Protein AF-A0A8M1M6X5-F1 (afdb_monomer_lite)

Radius of gyration: 28.06 Å; chains: 1; bounding box: 68×25×60 Å

InterPro domains:
  IPR026170 N-lysine methyltransferase FAM173A/B [PTHR13610] (12-86)
  IPR060324 ANTKMT, N-terminal [PF28400] (23-50)

Organism: Neomonachus schauinslandi (NCBI:txid29088)

Foldseek 3Di:
DDDPDVVVVVVVVVVPPQDPVNVVV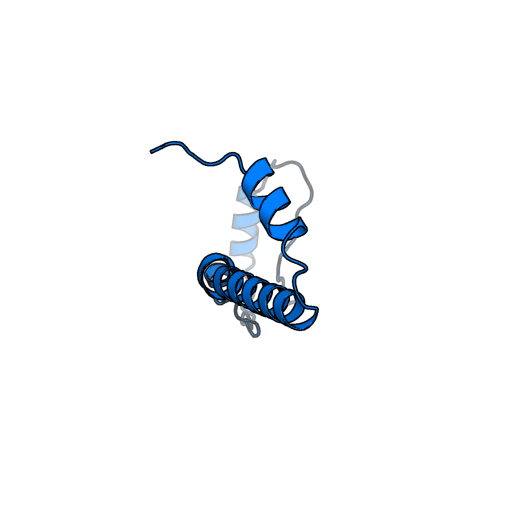VVVVVVVVVVCCCVPPVCPVVVPPPPPPPPDDDADDPVRVVVVVVVCPPPDDDDDDDCNVD

Sequence (86 aa):
MEQDEPGEALTELRERRLGALELLQAAVGSGLAAYAVWALLLQPGFRRVPLRLQVPYVGASERQVDHVLSLLRGRPGKMVDLGSGD

Secondary structure (DSSP, 8-state):
-----HHHHHHHHHHTT--HHHHHHHHHHHHHHHHHHIIIIIGGGTTTS-TT------PPPHHHHHHHHHHHTT--S----S----

pLDDT: mean 82.43, std 14.16, range [41.25, 98.12]

Structure (mmCIF, N/CA/C/O backbone):
data_AF-A0A8M1M6X5-F1
#
_entry.id   AF-A0A8M1M6X5-F1
#
loop_
_atom_site.group_PDB
_atom_site.id
_atom_site.type_symbol
_atom_site.label_atom_id
_atom_site.label_alt_id
_atom_site.label_comp_id
_atom_site.label_asym_id
_atom_site.label_entity_id
_atom_site.label_seq_id
_atom_site.pdbx_PDB_ins_code
_atom_site.Cartn_x
_atom_site.Cartn_y
_atom_site.Cartn_z
_atom_site.occupancy
_atom_site.B_iso_or_equiv
_atom_site.auth_seq_id
_atom_site.auth_comp_id
_atom_site.auth_asym_id
_atom_site.auth_atom_id
_atom_site.pdbx_PDB_model_num
ATOM 1 N N . MET A 1 1 ? 46.997 1.497 -11.549 1.00 41.25 1 MET A N 1
ATOM 2 C CA . MET A 1 1 ? 45.776 1.513 -12.374 1.00 41.25 1 MET A CA 1
ATOM 3 C C . MET A 1 1 ? 45.269 2.939 -12.291 1.00 41.25 1 MET A C 1
ATOM 5 O O . MET A 1 1 ? 44.642 3.269 -11.291 1.00 41.25 1 MET A O 1
ATOM 9 N N . GLU A 1 2 ? 45.694 3.805 -13.213 1.00 51.78 2 GLU A N 1
ATOM 10 C CA . GLU A 1 2 ? 45.156 5.168 -13.289 1.00 51.78 2 GLU A CA 1
ATOM 11 C C . GLU A 1 2 ? 43.674 5.070 -13.655 1.00 51.78 2 GLU A C 1
ATOM 13 O O . GLU A 1 2 ? 43.290 4.264 -14.501 1.00 51.78 2 GLU A O 1
ATOM 18 N N . GLN A 1 3 ? 42.834 5.778 -12.907 1.00 55.75 3 GLN A N 1
ATOM 19 C CA . GLN A 1 3 ? 41.423 5.918 -13.231 1.00 55.75 3 GLN A CA 1
ATOM 20 C C . GLN A 1 3 ? 41.349 6.990 -14.309 1.00 55.75 3 GLN A C 1
ATOM 22 O O . GLN A 1 3 ? 41.545 8.159 -13.983 1.00 55.75 3 GLN A O 1
ATOM 27 N N . ASP A 1 4 ? 41.105 6.587 -15.557 1.00 58.84 4 ASP A N 1
A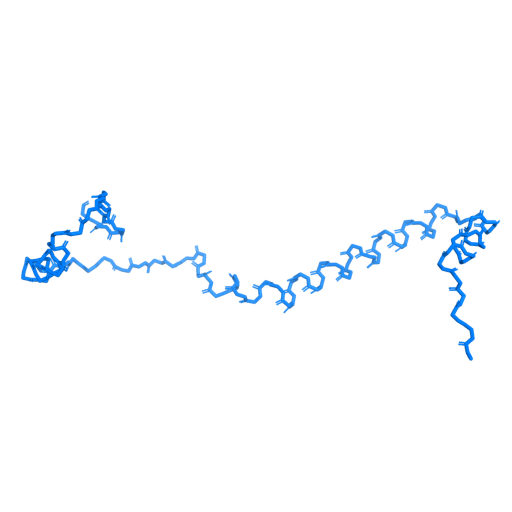TOM 28 C CA . ASP A 1 4 ? 40.838 7.531 -16.641 1.00 58.84 4 ASP A CA 1
ATOM 29 C C . ASP A 1 4 ? 39.747 8.504 -16.181 1.00 58.84 4 ASP A C 1
ATOM 31 O O . ASP A 1 4 ? 38.670 8.095 -15.718 1.00 58.84 4 ASP A O 1
ATOM 35 N N . GLU A 1 5 ? 40.058 9.799 -16.235 1.00 67.44 5 GLU A N 1
ATOM 36 C CA . GLU A 1 5 ? 39.139 10.853 -15.828 1.00 67.44 5 GLU A CA 1
ATOM 37 C C . GLU A 1 5 ? 37.847 10.699 -16.649 1.00 67.44 5 GLU A C 1
ATOM 39 O O . GLU A 1 5 ? 37.905 10.554 -17.872 1.00 67.44 5 GLU A O 1
ATOM 44 N N . PRO A 1 6 ? 36.648 10.768 -16.040 1.00 63.12 6 PRO A N 1
ATOM 45 C CA . PRO A 1 6 ? 35.393 10.602 -16.777 1.00 63.12 6 PRO A CA 1
ATOM 46 C C . PRO A 1 6 ? 35.253 11.619 -17.920 1.00 63.12 6 PRO A C 1
ATOM 48 O O . PRO A 1 6 ? 34.530 11.374 -18.882 1.00 63.12 6 PRO A O 1
ATOM 51 N N . GLY A 1 7 ? 35.967 12.747 -17.831 1.00 66.19 7 GLY A N 1
ATOM 52 C CA . GLY A 1 7 ? 36.100 13.722 -18.904 1.00 66.19 7 GLY A CA 1
ATOM 53 C C . GLY A 1 7 ? 36.775 13.156 -20.153 1.00 66.19 7 GLY A C 1
ATOM 54 O O . GLY A 1 7 ? 36.222 13.347 -21.232 1.00 66.19 7 GLY A O 1
ATOM 55 N N . GLU A 1 8 ? 37.887 12.423 -20.015 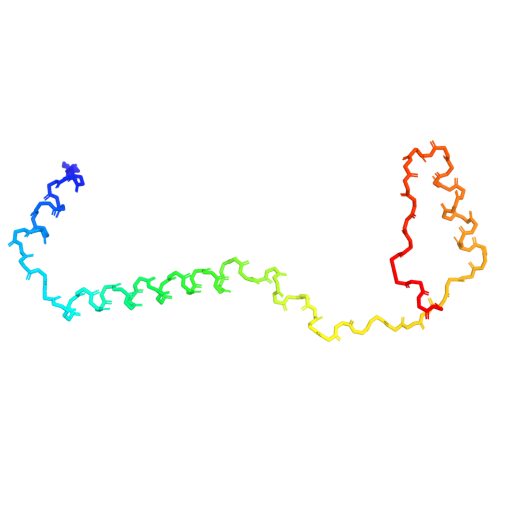1.00 67.69 8 GLU A N 1
ATOM 56 C CA . GLU A 1 8 ? 38.657 11.858 -21.134 1.00 67.69 8 GLU A CA 1
ATOM 57 C C . GLU A 1 8 ? 37.844 10.826 -21.922 1.00 67.69 8 GLU A C 1
ATOM 59 O O . GLU A 1 8 ? 37.737 10.935 -23.147 1.00 67.69 8 GLU A O 1
ATOM 64 N N . ALA A 1 9 ? 37.152 9.922 -21.224 1.00 66.12 9 ALA A N 1
ATOM 65 C CA . ALA A 1 9 ? 36.268 8.934 -21.844 1.00 66.12 9 ALA A CA 1
ATOM 66 C C . ALA A 1 9 ? 35.105 9.583 -22.621 1.00 66.12 9 ALA A C 1
ATOM 68 O O . ALA A 1 9 ? 34.732 9.129 -23.704 1.00 66.12 9 ALA A O 1
ATOM 69 N N . LEU A 1 10 ? 34.535 10.677 -22.103 1.00 65.25 10 LEU A N 1
ATOM 70 C CA . LEU A 1 10 ? 33.476 11.425 -22.789 1.00 65.25 10 LEU A CA 1
ATOM 71 C C . LEU A 1 10 ? 34.002 12.179 -24.020 1.00 65.25 10 LEU A C 1
ATOM 73 O O . LEU A 1 10 ? 33.280 12.305 -25.011 1.00 65.25 10 LEU A O 1
ATOM 77 N N . THR A 1 11 ? 35.246 12.665 -23.989 1.00 66.62 11 THR A N 1
ATOM 78 C CA . THR A 1 11 ? 35.931 13.238 -25.162 1.00 66.62 11 THR A CA 1
ATOM 79 C C . THR A 1 11 ? 36.207 12.198 -26.234 1.00 66.62 11 THR A C 1
ATOM 81 O O . THR A 1 11 ? 35.915 12.464 -27.397 1.00 66.62 11 THR A O 1
ATOM 84 N N . GLU A 1 12 ? 36.684 11.011 -25.865 1.00 63.88 12 GLU A N 1
ATOM 85 C CA . GLU A 1 12 ? 36.947 9.921 -26.811 1.00 63.88 12 GLU A CA 1
ATOM 86 C C . GLU A 1 12 ? 35.645 9.432 -27.473 1.00 63.88 12 GLU A C 1
ATOM 88 O O . GLU A 1 12 ? 35.582 9.226 -28.688 1.00 63.88 12 GLU A O 1
ATOM 93 N N . LEU A 1 13 ? 34.557 9.343 -26.700 1.00 62.72 13 LEU A N 1
ATOM 94 C CA . LEU A 1 13 ? 33.207 9.048 -27.200 1.00 62.72 13 LEU A CA 1
ATOM 95 C C . LEU A 1 13 ? 32.619 10.159 -28.076 1.00 62.72 13 LEU A C 1
ATOM 97 O O . LEU A 1 13 ? 31.715 9.894 -28.860 1.00 62.72 13 LEU A O 1
ATOM 101 N N . ARG A 1 14 ? 33.088 11.402 -27.933 1.00 62.34 14 ARG A N 1
ATOM 102 C CA . ARG A 1 14 ? 32.692 12.541 -28.774 1.00 62.34 14 ARG A CA 1
ATOM 103 C C . ARG A 1 14 ? 33.490 12.586 -30.078 1.00 62.34 14 ARG A C 1
ATOM 105 O O . ARG A 1 14 ? 32.950 13.007 -31.100 1.00 62.34 14 ARG A O 1
ATOM 112 N N . GLU A 1 15 ? 34.755 12.174 -30.045 1.00 64.56 15 GLU A N 1
ATOM 113 C CA . GLU A 1 15 ? 35.621 12.053 -31.225 1.00 64.56 15 GLU A CA 1
ATOM 114 C C . GLU A 1 15 ? 35.227 10.859 -32.103 1.00 64.56 15 GLU A C 1
ATOM 116 O O . GLU A 1 15 ? 35.187 10.974 -33.332 1.00 64.56 15 GLU A O 1
ATOM 121 N N . ARG A 1 16 ? 34.816 9.741 -31.492 1.00 64.62 16 ARG A N 1
ATOM 122 C CA . ARG A 1 16 ? 34.034 8.700 -32.168 1.00 64.62 16 ARG A CA 1
ATOM 123 C C . ARG A 1 16 ? 32.652 9.265 -32.474 1.00 64.62 16 ARG A C 1
ATOM 125 O O . ARG A 1 16 ? 31.820 9.390 -31.590 1.00 64.62 16 ARG A O 1
ATOM 132 N N . ARG A 1 17 ? 32.362 9.602 -33.732 1.00 65.31 17 ARG A N 1
ATOM 133 C CA . ARG A 1 17 ? 30.989 9.930 -34.155 1.00 65.31 17 ARG A CA 1
ATOM 134 C C . ARG A 1 17 ? 30.074 8.724 -33.921 1.00 65.31 17 ARG A C 1
ATOM 136 O O . ARG A 1 17 ? 29.922 7.897 -34.816 1.00 65.31 17 ARG A O 1
ATOM 143 N N . LEU A 1 18 ? 29.478 8.643 -32.734 1.00 70.81 18 LEU A N 1
ATOM 144 C CA . LEU A 1 18 ? 28.513 7.611 -32.387 1.00 70.81 18 LEU A CA 1
ATOM 145 C C . LEU A 1 18 ? 27.360 7.664 -33.388 1.00 70.81 18 LEU A C 1
ATOM 147 O O . LEU A 1 18 ? 26.753 8.717 -33.620 1.00 70.81 18 LEU A O 1
ATOM 151 N N . GLY A 1 19 ? 27.091 6.532 -34.027 1.00 84.44 19 GLY A N 1
ATOM 152 C CA . GLY A 1 19 ? 26.016 6.432 -35.004 1.00 84.44 19 GLY A CA 1
ATOM 153 C C . GLY A 1 19 ? 24.654 6.618 -34.335 1.00 84.44 19 GLY A C 1
ATOM 154 O O . GLY A 1 19 ? 24.458 6.250 -33.178 1.00 84.44 19 GLY A O 1
ATOM 155 N N . ALA A 1 20 ? 23.659 7.114 -35.077 1.00 85.50 20 ALA A N 1
ATOM 156 C CA . ALA A 1 20 ? 22.283 7.215 -34.573 1.00 85.50 20 ALA A CA 1
ATOM 157 C C . ALA A 1 20 ? 21.740 5.862 -34.060 1.00 85.50 20 ALA A C 1
ATOM 159 O O . ALA A 1 20 ? 20.970 5.821 -33.105 1.00 85.50 20 ALA A O 1
ATOM 160 N N . LEU A 1 21 ? 22.186 4.753 -34.662 1.00 86.62 21 LEU A N 1
ATOM 161 C CA . LEU A 1 21 ? 21.860 3.391 -34.231 1.00 86.62 21 LEU A CA 1
ATOM 162 C C . LEU A 1 21 ? 22.518 3.010 -32.900 1.00 86.62 21 LEU A C 1
ATOM 164 O O . LEU A 1 21 ? 21.878 2.364 -32.078 1.00 86.62 21 LEU A O 1
ATOM 168 N N . GLU A 1 22 ? 23.759 3.431 -32.662 1.00 88.25 22 GLU A N 1
ATOM 169 C CA . GLU A 1 22 ? 24.467 3.167 -31.403 1.00 88.25 22 GLU A CA 1
ATOM 170 C C . GLU A 1 22 ? 23.838 3.960 -30.256 1.00 88.25 22 GLU A C 1
ATOM 172 O O . GLU A 1 22 ? 23.610 3.418 -29.175 1.00 88.25 22 GLU A O 1
ATOM 177 N N . LEU A 1 23 ? 23.462 5.217 -30.517 1.00 90.62 23 LEU A N 1
ATOM 178 C CA . LEU A 1 23 ? 22.713 6.041 -29.569 1.00 90.62 23 LEU A CA 1
ATOM 179 C C . LEU A 1 23 ? 21.340 5.435 -29.257 1.00 90.62 23 LEU A C 1
ATOM 181 O O . LEU A 1 23 ? 20.947 5.367 -28.092 1.00 90.62 23 LEU A O 1
ATOM 185 N N . LEU A 1 24 ? 20.626 4.945 -30.276 1.00 92.81 24 LEU A N 1
ATOM 186 C CA . LEU A 1 24 ? 19.351 4.254 -30.088 1.00 92.81 24 LEU A CA 1
ATOM 187 C C . LEU A 1 24 ? 19.526 2.975 -29.262 1.00 92.81 24 LEU A C 1
ATOM 189 O O . LEU A 1 24 ? 18.760 2.734 -28.331 1.00 92.81 24 LEU A O 1
ATOM 193 N N . GLN A 1 25 ? 20.548 2.174 -29.558 1.00 95.62 25 GLN A N 1
ATOM 194 C CA . GLN A 1 25 ? 20.847 0.950 -28.819 1.00 95.62 25 GLN A CA 1
ATOM 195 C C . GLN A 1 25 ? 21.195 1.246 -27.355 1.00 95.62 25 GLN A C 1
ATOM 197 O O . GLN A 1 25 ? 20.697 0.561 -26.460 1.00 95.62 25 GLN A O 1
ATOM 202 N N . ALA A 1 26 ? 21.986 2.288 -27.094 1.00 94.75 26 ALA A N 1
ATOM 203 C CA . ALA A 1 26 ? 22.309 2.730 -25.741 1.00 94.75 26 ALA A CA 1
ATOM 204 C C . ALA A 1 26 ? 21.063 3.216 -24.985 1.00 94.75 26 ALA A C 1
ATOM 206 O O . ALA A 1 26 ? 20.869 2.861 -23.820 1.00 94.75 26 ALA A O 1
ATOM 207 N N . ALA A 1 27 ? 20.178 3.970 -25.642 1.00 96.00 27 ALA A N 1
ATOM 208 C CA . ALA A 1 27 ? 18.926 4.437 -25.050 1.00 96.00 27 ALA A CA 1
ATOM 209 C C . ALA A 1 27 ? 17.986 3.272 -24.700 1.00 96.00 27 ALA A C 1
AT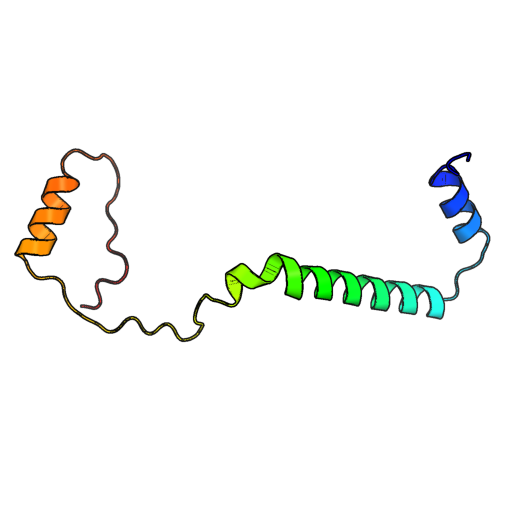OM 211 O O . ALA A 1 27 ? 17.454 3.212 -23.593 1.00 96.00 27 ALA A O 1
ATOM 212 N N . VAL A 1 28 ? 17.825 2.305 -25.608 1.00 97.75 28 VAL A N 1
ATOM 213 C CA . VAL A 1 28 ? 16.997 1.116 -25.356 1.00 97.75 28 VAL A CA 1
ATOM 214 C C . VAL A 1 28 ? 17.602 0.263 -24.244 1.00 97.75 28 VAL A C 1
ATOM 216 O O . VAL A 1 28 ? 16.892 -0.123 -23.318 1.00 97.75 28 VAL A O 1
ATOM 219 N N . GLY A 1 29 ? 18.909 -0.004 -24.296 1.00 97.31 29 GLY A N 1
ATOM 220 C CA . GLY A 1 29 ? 19.601 -0.823 -23.300 1.00 97.31 29 GLY A CA 1
ATOM 221 C C . GLY A 1 29 ? 19.559 -0.212 -21.900 1.00 97.31 29 GLY A C 1
ATOM 222 O O . GLY A 1 29 ? 19.226 -0.902 -20.936 1.00 97.31 29 GLY A O 1
ATOM 223 N N . SER A 1 30 ? 19.823 1.091 -21.787 1.00 97.06 30 SER A N 1
ATOM 224 C CA . SER A 1 30 ? 19.732 1.811 -20.511 1.00 97.06 30 SER A CA 1
ATOM 225 C C . SER A 1 30 ? 18.299 1.866 -19.980 1.00 97.06 30 SER A C 1
ATOM 227 O O . SER A 1 30 ? 18.086 1.619 -18.792 1.00 97.06 30 SER A O 1
ATOM 229 N N . GLY A 1 31 ? 17.306 2.091 -20.846 1.00 97.94 31 GLY A N 1
ATOM 230 C CA . GLY A 1 31 ? 15.892 2.040 -20.473 1.00 97.94 31 GLY A CA 1
ATOM 231 C C . GLY A 1 31 ? 15.471 0.664 -19.950 1.00 97.94 31 GLY A C 1
ATOM 232 O O . GLY A 1 31 ? 14.815 0.570 -18.911 1.00 97.94 31 GLY A O 1
ATOM 233 N N . LEU A 1 32 ? 15.900 -0.411 -20.617 1.00 98.12 32 LEU A N 1
ATOM 234 C CA . LEU A 1 32 ? 15.606 -1.783 -20.202 1.00 98.12 32 LEU A CA 1
ATOM 235 C C . LEU A 1 32 ? 16.266 -2.122 -18.857 1.00 98.12 32 LEU A C 1
ATOM 237 O O . LEU A 1 32 ? 15.626 -2.712 -17.987 1.00 98.12 32 LEU A O 1
ATOM 241 N N . ALA A 1 33 ? 17.523 -1.712 -18.665 1.00 97.62 33 ALA A N 1
ATOM 242 C CA . ALA A 1 33 ? 18.250 -1.902 -17.413 1.00 97.62 33 ALA A CA 1
ATOM 243 C C . ALA A 1 33 ? 17.588 -1.143 -16.253 1.00 97.62 33 ALA A C 1
ATOM 245 O O . ALA A 1 33 ? 17.345 -1.726 -15.195 1.00 97.62 33 ALA A O 1
ATOM 246 N N . ALA A 1 34 ? 17.225 0.126 -16.464 1.00 96.88 34 ALA A N 1
ATOM 247 C CA . ALA A 1 34 ? 16.512 0.927 -15.474 1.00 96.88 34 ALA A CA 1
ATOM 248 C C . ALA A 1 34 ? 15.159 0.297 -15.107 1.00 96.88 34 ALA A C 1
ATOM 250 O O . ALA A 1 34 ? 14.828 0.187 -13.924 1.00 96.88 34 ALA A O 1
ATOM 251 N N . TYR A 1 35 ? 14.406 -0.183 -16.102 1.00 95.31 35 TYR A N 1
ATOM 252 C CA . TYR A 1 35 ? 13.144 -0.880 -15.870 1.00 95.31 35 TYR A CA 1
ATOM 253 C C . TYR A 1 35 ? 13.337 -2.177 -15.081 1.00 95.31 35 TYR A C 1
ATOM 255 O O . TYR A 1 35 ? 12.583 -2.435 -14.147 1.00 95.31 35 TYR A O 1
ATOM 263 N N . ALA A 1 36 ? 14.352 -2.980 -15.405 1.00 94.88 36 ALA A N 1
ATOM 264 C CA . ALA A 1 36 ? 14.637 -4.223 -14.695 1.00 94.88 36 ALA A CA 1
ATOM 265 C C . ALA A 1 36 ? 15.006 -3.969 -13.227 1.00 94.88 36 ALA A C 1
ATOM 267 O O . ALA A 1 36 ? 14.464 -4.627 -12.338 1.00 94.88 36 ALA A O 1
ATOM 268 N N . VAL A 1 37 ? 15.864 -2.979 -12.961 1.00 95.19 37 VAL A N 1
ATOM 269 C CA . VAL A 1 37 ? 16.208 -2.555 -11.596 1.00 95.19 37 VAL A CA 1
ATOM 270 C C . VAL A 1 37 ? 14.956 -2.106 -10.850 1.00 95.19 37 VAL A C 1
ATOM 272 O O . VAL A 1 37 ? 14.694 -2.578 -9.742 1.00 95.19 37 VAL A O 1
ATOM 275 N N . TRP A 1 38 ? 14.141 -1.248 -11.467 1.00 91.88 38 TRP A N 1
ATOM 276 C CA . TRP A 1 38 ? 12.892 -0.797 -10.866 1.00 91.88 38 TRP A CA 1
ATOM 277 C C . TRP A 1 38 ? 11.952 -1.963 -10.566 1.00 91.88 38 TRP A C 1
ATOM 279 O O . TRP A 1 38 ? 11.531 -2.134 -9.425 1.00 91.88 38 TRP A O 1
ATOM 289 N N . ALA A 1 39 ? 11.673 -2.815 -11.548 1.00 89.94 39 ALA A N 1
ATOM 290 C CA . ALA A 1 39 ? 10.734 -3.917 -11.415 1.00 89.94 39 ALA A CA 1
ATOM 291 C C . ALA A 1 39 ? 11.190 -4.938 -10.365 1.00 89.94 39 ALA A C 1
ATOM 293 O O . ALA A 1 39 ? 10.364 -5.418 -9.589 1.00 89.94 39 ALA A O 1
ATOM 294 N N . LEU A 1 40 ? 12.475 -5.302 -10.341 1.00 89.19 40 LEU A N 1
ATOM 295 C CA . LEU A 1 40 ? 12.985 -6.402 -9.520 1.00 89.19 40 LEU A CA 1
ATOM 296 C C . LEU A 1 40 ? 13.401 -5.979 -8.112 1.00 89.19 40 LEU A C 1
ATOM 298 O O . LEU A 1 40 ? 13.195 -6.760 -7.187 1.00 89.19 40 LEU A O 1
ATOM 302 N N . LEU A 1 41 ? 13.976 -4.786 -7.938 1.00 88.25 41 LEU A N 1
ATOM 303 C CA . LEU A 1 41 ? 14.513 -4.344 -6.645 1.00 88.25 41 LEU A CA 1
ATOM 304 C C . LEU A 1 41 ? 13.570 -3.366 -5.939 1.00 88.25 41 LEU A C 1
ATOM 306 O O . LEU A 1 41 ? 13.359 -3.491 -4.736 1.00 88.25 41 LEU A O 1
ATOM 310 N N . LEU A 1 42 ? 12.987 -2.412 -6.672 1.00 83.69 42 LEU A N 1
ATOM 311 C CA . LEU A 1 42 ? 12.161 -1.346 -6.086 1.00 83.69 42 LEU A CA 1
ATOM 312 C C . LEU A 1 42 ? 10.680 -1.742 -5.993 1.00 83.69 42 LEU A C 1
ATOM 314 O O . LEU A 1 42 ? 10.012 -1.477 -4.994 1.00 83.69 42 LEU A O 1
ATOM 318 N N . GLN A 1 43 ? 10.156 -2.428 -7.007 1.00 81.00 43 GLN A N 1
ATOM 319 C CA . GLN A 1 43 ? 8.746 -2.794 -7.084 1.00 81.00 43 GLN A CA 1
ATOM 320 C C . GLN A 1 43 ? 8.255 -3.939 -6.166 1.00 81.00 43 GLN A C 1
ATOM 322 O O . GLN A 1 43 ? 7.041 -3.994 -5.954 1.00 81.00 43 GLN A O 1
ATOM 327 N N . PRO A 1 44 ? 9.073 -4.855 -5.591 1.00 74.31 44 PRO A N 1
ATOM 328 C CA . PRO A 1 44 ? 8.557 -5.966 -4.780 1.00 74.31 44 PRO A CA 1
ATOM 329 C C . PRO A 1 44 ? 7.625 -5.554 -3.633 1.00 74.31 44 PRO A C 1
ATOM 331 O O . PRO A 1 44 ? 6.687 -6.288 -3.324 1.00 74.31 44 PRO A O 1
ATOM 334 N N . GLY A 1 45 ? 7.828 -4.369 -3.044 1.00 67.44 45 GLY A N 1
ATOM 335 C CA . GLY A 1 45 ? 6.940 -3.815 -2.013 1.00 67.44 45 GLY A CA 1
ATOM 336 C C . GLY A 1 45 ? 5.528 -3.495 -2.520 1.00 67.44 45 GLY A C 1
ATOM 337 O O . GLY A 1 45 ? 4.557 -3.691 -1.797 1.00 67.44 45 GLY A O 1
ATOM 338 N N . PHE A 1 46 ? 5.393 -3.101 -3.788 1.00 66.25 46 PHE A N 1
ATOM 339 C CA . PHE A 1 46 ? 4.112 -2.771 -4.423 1.00 66.25 46 PHE A CA 1
ATOM 340 C C . PHE A 1 46 ? 3.412 -3.981 -5.053 1.00 66.25 46 PHE A C 1
ATOM 342 O O . PHE A 1 46 ? 2.204 -3.943 -5.264 1.00 66.25 46 PHE A O 1
ATOM 349 N N . ARG A 1 47 ? 4.128 -5.088 -5.298 1.00 62.53 47 ARG A N 1
ATOM 350 C CA . ARG A 1 47 ? 3.541 -6.342 -5.817 1.00 62.53 47 ARG A CA 1
ATOM 351 C C . ARG A 1 47 ? 2.604 -7.036 -4.824 1.00 62.53 47 ARG A C 1
ATOM 353 O O . ARG A 1 47 ? 1.801 -7.869 -5.230 1.00 62.53 47 ARG A O 1
ATOM 360 N N . ARG A 1 48 ? 2.737 -6.732 -3.527 1.00 63.53 48 ARG A N 1
ATOM 361 C CA . ARG A 1 48 ? 1.909 -7.304 -2.454 1.00 63.53 48 ARG A CA 1
ATOM 362 C C . ARG A 1 48 ? 0.689 -6.471 -2.097 1.00 63.53 48 ARG A C 1
ATOM 364 O O . ARG A 1 48 ? -0.128 -6.964 -1.330 1.00 63.53 48 ARG A O 1
ATOM 371 N N . VAL A 1 49 ? 0.552 -5.253 -2.624 1.00 62.94 49 VAL A N 1
ATOM 372 C CA . VAL A 1 49 ? -0.686 -4.486 -2.460 1.00 62.94 49 VAL A CA 1
ATOM 373 C C . VAL A 1 49 ? -1.707 -5.127 -3.391 1.00 62.94 49 VAL A C 1
ATOM 375 O O . VAL A 1 49 ? -1.552 -5.030 -4.612 1.00 62.94 49 VAL A O 1
ATOM 378 N N . PRO A 1 50 ? -2.715 -5.847 -2.876 1.00 69.44 50 PRO A N 1
ATOM 379 C CA . PRO A 1 50 ? -3.622 -6.554 -3.755 1.00 69.44 50 PRO A CA 1
ATOM 380 C C . PRO A 1 50 ? -4.450 -5.497 -4.484 1.00 69.44 50 PRO A C 1
ATOM 382 O O . PRO A 1 50 ? -5.229 -4.774 -3.872 1.00 69.44 50 PRO A O 1
ATOM 385 N N . LEU A 1 51 ? -4.296 -5.413 -5.809 1.00 69.06 51 LEU A N 1
ATOM 386 C CA . LEU A 1 51 ? -5.089 -4.509 -6.659 1.00 69.06 51 LEU A CA 1
ATOM 387 C C . LEU A 1 51 ? -6.598 -4.799 -6.566 1.00 69.06 51 LEU A C 1
ATOM 389 O O . LEU A 1 51 ? -7.424 -3.992 -6.977 1.00 69.06 51 LEU A O 1
ATOM 393 N N . ARG A 1 52 ? -6.949 -5.969 -6.023 1.00 71.94 52 ARG A N 1
ATOM 394 C CA . ARG A 1 52 ? -8.303 -6.395 -5.673 1.00 71.94 52 ARG A CA 1
ATOM 395 C C . ARG A 1 52 ? -8.417 -6.731 -4.185 1.00 71.94 52 ARG A C 1
ATOM 397 O O . ARG A 1 52 ? -9.069 -7.715 -3.847 1.00 71.94 52 ARG A O 1
ATOM 404 N N . LEU A 1 53 ? -7.749 -5.983 -3.300 1.00 71.44 53 LEU A N 1
ATOM 405 C CA . LEU A 1 53 ? -7.954 -6.132 -1.859 1.00 71.44 53 LEU A CA 1
ATOM 406 C C . LEU A 1 53 ? -9.377 -5.673 -1.540 1.00 71.44 53 LEU A C 1
ATOM 408 O O . LEU A 1 53 ? -9.630 -4.510 -1.250 1.00 71.44 53 LEU A O 1
ATOM 412 N N . GLN A 1 54 ? -10.313 -6.604 -1.646 1.00 74.56 54 GLN A N 1
ATOM 413 C CA . GLN A 1 54 ? -11.635 -6.453 -1.079 1.00 74.56 54 GLN A CA 1
ATOM 414 C C . GLN A 1 54 ? -11.481 -6.786 0.397 1.00 74.56 54 GLN A C 1
ATOM 416 O O . GLN A 1 54 ? -11.281 -7.945 0.760 1.00 74.56 54 GLN A O 1
ATOM 421 N N . VAL A 1 55 ? -11.487 -5.755 1.239 1.00 80.00 55 VAL A N 1
ATOM 422 C CA . VAL A 1 55 ? -11.623 -5.955 2.679 1.00 80.00 55 VAL A CA 1
ATOM 423 C C . VAL A 1 55 ? -13.094 -6.304 2.908 1.00 80.00 55 VAL A C 1
ATOM 425 O O . VAL A 1 55 ? -13.951 -5.481 2.580 1.00 80.00 55 VAL A O 1
ATOM 428 N N . PRO A 1 56 ? -13.419 -7.525 3.369 1.00 83.19 56 PRO A N 1
ATOM 429 C CA . PRO A 1 56 ? -14.802 -7.884 3.633 1.00 83.19 56 PRO A CA 1
ATOM 430 C C . PRO A 1 56 ? -15.360 -6.964 4.718 1.00 83.19 56 PRO A C 1
ATOM 432 O O . PRO A 1 56 ? -14.686 -6.697 5.714 1.00 83.19 56 PRO A O 1
ATOM 435 N N . TYR A 1 57 ? -16.591 -6.494 4.524 1.00 84.94 57 TYR 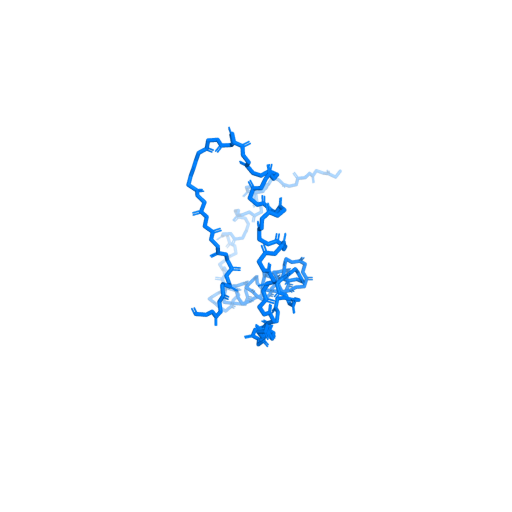A N 1
ATOM 436 C CA . TYR A 1 57 ? -17.267 -5.703 5.540 1.00 84.94 57 TYR A CA 1
ATOM 437 C C . TYR A 1 57 ? -17.557 -6.574 6.762 1.00 84.94 57 TYR A C 1
ATOM 439 O O . TYR A 1 57 ? -18.296 -7.558 6.686 1.00 84.94 57 TYR A O 1
ATOM 447 N N . VAL A 1 58 ? -16.965 -6.192 7.887 1.00 85.94 58 VAL A N 1
ATOM 448 C CA . VAL A 1 58 ? -17.266 -6.729 9.210 1.00 85.94 58 VAL A CA 1
ATOM 449 C C . VAL A 1 58 ? -17.354 -5.528 10.140 1.00 85.94 58 VAL A C 1
ATOM 451 O O . VAL A 1 58 ? -16.330 -4.977 10.537 1.00 85.94 58 VAL A O 1
ATOM 454 N N . GLY A 1 59 ? -18.579 -5.094 10.438 1.00 88.69 59 GLY A N 1
ATOM 455 C CA . GLY A 1 59 ? -18.817 -3.940 11.302 1.00 88.69 59 GLY A CA 1
ATOM 456 C C . GLY A 1 59 ? -18.236 -4.137 12.705 1.00 88.69 59 GLY A C 1
ATOM 457 O O . GLY A 1 59 ? -18.256 -5.242 13.258 1.00 88.69 59 GLY A O 1
ATOM 458 N N . ALA A 1 60 ? -17.723 -3.057 13.292 1.00 90.00 60 ALA A N 1
ATOM 459 C CA . ALA A 1 60 ? -17.301 -3.050 14.686 1.00 90.00 60 ALA A CA 1
ATOM 460 C C . ALA A 1 60 ? -18.524 -3.011 15.616 1.00 90.00 60 ALA A C 1
ATOM 462 O O . ALA A 1 60 ? -19.496 -2.304 15.361 1.00 90.00 60 ALA A O 1
ATOM 463 N N . SER A 1 61 ? -18.475 -3.747 16.727 1.00 92.31 61 SER A N 1
ATOM 464 C CA . SER A 1 61 ? -19.483 -3.613 17.786 1.00 92.31 61 SER A CA 1
ATOM 465 C C . SER A 1 61 ? -19.326 -2.287 18.533 1.00 92.31 61 SER A C 1
ATOM 467 O O . SER A 1 61 ? -18.210 -1.788 18.687 1.00 92.31 61 SER A O 1
ATOM 469 N N . GLU A 1 62 ? -20.418 -1.768 19.098 1.00 94.19 62 GLU A N 1
ATOM 470 C CA . GLU A 1 62 ? -20.407 -0.530 19.898 1.00 94.19 62 GLU A CA 1
ATOM 471 C C . GLU A 1 62 ? -19.334 -0.551 20.999 1.00 94.19 62 GLU A C 1
ATOM 473 O O . GLU A 1 62 ? -18.586 0.407 21.164 1.00 94.19 62 GLU A O 1
ATOM 478 N N . ARG A 1 63 ? -19.158 -1.690 21.687 1.00 97.38 63 ARG A N 1
ATOM 479 C CA . ARG A 1 63 ? -18.119 -1.838 22.723 1.00 97.38 63 ARG A CA 1
ATOM 480 C C . ARG A 1 63 ? -16.699 -1.699 22.172 1.00 97.38 63 ARG A C 1
ATOM 482 O O . ARG A 1 63 ? -15.823 -1.185 22.861 1.00 97.38 63 ARG A O 1
ATOM 489 N N . GLN A 1 64 ? -16.438 -2.196 20.961 1.00 94.94 64 GLN A N 1
ATOM 490 C CA . GLN A 1 64 ? -15.122 -2.061 20.330 1.00 94.94 64 GLN A CA 1
ATOM 491 C C . GLN A 1 64 ? -14.845 -0.604 19.963 1.00 94.94 64 GLN A C 1
ATOM 493 O O . GLN A 1 64 ? -13.736 -0.124 20.202 1.00 94.94 64 GLN A O 1
ATOM 498 N N . VAL A 1 65 ? -15.854 0.099 19.447 1.00 94.12 65 VAL A N 1
ATOM 499 C CA . VAL A 1 65 ? -15.766 1.533 19.153 1.00 94.12 65 VAL A CA 1
ATOM 500 C C . VAL A 1 65 ? -15.498 2.320 20.436 1.00 94.12 65 VAL A C 1
ATOM 502 O O . VAL A 1 65 ? -14.540 3.091 20.484 1.00 94.12 65 VAL A O 1
ATOM 505 N N . ASP A 1 66 ? -16.242 2.055 21.511 1.00 97.12 66 ASP A N 1
ATOM 506 C CA . ASP A 1 66 ? -16.045 2.702 22.814 1.00 97.12 66 ASP A CA 1
ATOM 507 C C . ASP A 1 66 ? -14.629 2.505 23.366 1.00 97.12 66 ASP A C 1
ATOM 509 O O . ASP A 1 66 ? -14.010 3.454 23.859 1.00 97.12 66 ASP A O 1
ATOM 513 N N . HIS A 1 67 ? -14.075 1.295 23.252 1.00 97.19 67 HIS A N 1
ATOM 514 C CA . HIS A 1 67 ? -12.697 1.030 23.658 1.00 97.19 67 HIS A CA 1
ATOM 515 C C . HIS A 1 67 ? -11.700 1.870 22.850 1.00 97.19 67 HIS A C 1
ATOM 517 O O . HIS A 1 67 ? -10.845 2.530 23.445 1.00 97.19 67 HIS A O 1
ATOM 523 N N . VAL A 1 68 ? -11.823 1.915 21.521 1.00 95.19 68 VAL A N 1
ATOM 524 C CA . VAL A 1 68 ? -10.943 2.730 20.664 1.00 95.19 68 VAL A CA 1
ATOM 525 C C . VAL A 1 68 ? -11.063 4.214 21.011 1.00 95.19 68 VAL A C 1
ATOM 527 O O . VAL A 1 68 ? -10.048 4.885 21.204 1.00 95.19 68 VAL A O 1
ATOM 530 N N . LEU A 1 69 ? -12.284 4.727 21.169 1.00 95.75 69 LEU A N 1
ATOM 531 C CA . LEU A 1 69 ? -12.515 6.125 21.534 1.00 95.75 69 LEU A CA 1
ATOM 532 C C . LEU A 1 69 ? -11.945 6.458 22.914 1.00 95.75 69 LEU A C 1
ATOM 534 O O . LEU A 1 69 ? -11.383 7.537 23.094 1.00 95.75 69 LEU A O 1
ATOM 538 N N . SER A 1 70 ? -12.033 5.539 23.880 1.00 97.38 70 SER A N 1
ATOM 539 C CA . SER A 1 70 ? -11.433 5.727 25.204 1.00 97.38 70 SER A CA 1
ATOM 540 C C . SER A 1 70 ? -9.906 5.825 25.147 1.00 97.38 70 SER A C 1
ATOM 542 O O . SER A 1 70 ? -9.340 6.690 25.814 1.00 97.38 70 SER A O 1
ATOM 544 N N . LEU A 1 71 ? -9.251 5.023 24.298 1.00 96.38 71 LEU A N 1
ATOM 545 C CA . LEU A 1 71 ? -7.801 5.070 24.076 1.00 96.38 71 LEU A CA 1
ATOM 546 C C . LEU A 1 71 ? -7.352 6.358 23.375 1.00 96.38 71 LEU A C 1
ATOM 548 O O . LEU A 1 71 ? -6.233 6.819 23.587 1.00 96.38 71 LEU A O 1
ATOM 552 N N . LEU A 1 72 ? -8.211 6.942 22.538 1.00 95.44 72 LEU A N 1
ATOM 553 C CA . LEU A 1 72 ? -7.910 8.166 21.794 1.00 95.44 72 LEU A CA 1
ATOM 554 C C . LEU A 1 72 ? -8.254 9.454 22.561 1.00 95.44 72 LEU A C 1
ATOM 556 O O . LEU A 1 72 ? -7.942 10.547 22.077 1.00 95.44 72 LEU A O 1
ATOM 560 N N . ARG A 1 73 ? -8.868 9.363 23.751 1.00 96.06 73 ARG A N 1
ATOM 561 C CA . ARG A 1 73 ? -9.237 10.544 24.550 1.00 96.06 73 ARG A CA 1
ATOM 562 C C . ARG A 1 73 ? -8.030 11.431 24.840 1.00 96.06 73 ARG A C 1
ATOM 564 O O . ARG A 1 73 ? -6.981 10.972 25.275 1.00 96.06 73 ARG A O 1
ATOM 571 N N . GLY A 1 74 ? -8.219 12.735 24.640 1.00 95.50 74 GLY A N 1
ATOM 572 C CA . GLY A 1 74 ? -7.206 13.755 24.916 1.00 95.50 74 GLY A CA 1
ATOM 573 C C . GLY A 1 74 ? -6.165 13.938 23.809 1.00 95.50 74 GLY A C 1
ATOM 574 O O . GLY A 1 74 ? -5.349 14.853 23.908 1.00 95.50 74 GLY A O 1
ATOM 575 N N . ARG A 1 75 ? -6.193 13.133 22.737 1.00 96.19 75 ARG A N 1
ATOM 576 C CA . ARG A 1 75 ? -5.304 13.331 21.588 1.00 96.19 75 ARG A CA 1
ATOM 577 C C . ARG A 1 75 ? -5.778 14.533 20.752 1.00 96.19 75 ARG A C 1
ATOM 579 O O . ARG A 1 75 ? -6.912 14.514 20.275 1.00 96.19 75 ARG A O 1
ATOM 586 N N . PRO A 1 76 ? -4.946 15.571 20.545 1.00 93.44 76 PRO A N 1
ATOM 587 C CA . PRO A 1 76 ? -5.317 16.704 19.704 1.00 93.44 76 PRO A CA 1
ATOM 588 C C . PRO A 1 76 ? -5.292 16.312 18.218 1.00 93.44 76 PRO A C 1
ATOM 590 O O . PRO A 1 76 ? -4.445 15.526 17.790 1.00 93.44 76 PRO A O 1
ATOM 593 N N . GLY A 1 77 ? -6.191 16.893 17.420 1.00 95.19 77 GLY A N 1
ATOM 594 C CA . GLY A 1 77 ? -6.248 16.698 15.966 1.00 95.19 77 GLY A CA 1
ATOM 595 C C . GLY A 1 77 ? -7.596 16.182 15.461 1.00 95.19 77 GLY A C 1
ATOM 596 O O . GLY A 1 77 ? -8.533 15.982 16.229 1.00 95.19 77 GLY A O 1
ATOM 597 N N . LYS A 1 78 ? -7.698 15.998 14.139 1.00 94.06 78 LYS A N 1
ATOM 598 C CA . LYS A 1 78 ? -8.891 15.435 13.489 1.00 94.06 78 LYS A CA 1
ATOM 599 C C . LYS A 1 78 ? -8.837 13.908 13.525 1.00 94.06 78 LYS A C 1
ATOM 601 O O . LYS A 1 78 ? -7.786 13.326 13.271 1.00 94.06 78 LYS A O 1
ATOM 606 N N . MET A 1 79 ? -9.977 13.284 13.801 1.00 91.81 79 MET A N 1
ATOM 607 C CA . MET A 1 79 ? -10.167 11.839 13.699 1.00 91.81 79 MET A CA 1
ATOM 608 C C . MET A 1 79 ? -10.776 11.510 12.335 1.00 91.81 79 MET A C 1
ATOM 610 O O . MET A 1 79 ? -11.667 12.222 11.875 1.00 91.81 79 MET A O 1
ATOM 614 N N . VAL A 1 80 ? -10.277 10.458 11.690 1.00 93.38 80 VAL A N 1
ATOM 615 C CA . VAL A 1 80 ? -10.811 9.934 10.429 1.00 93.38 80 VAL A CA 1
ATOM 616 C C . VAL A 1 80 ? -10.972 8.433 10.592 1.00 93.38 80 VAL A C 1
ATOM 618 O O . VAL A 1 80 ? -10.025 7.766 11.011 1.00 93.38 80 VAL A O 1
ATOM 621 N N . ASP A 1 81 ? -12.158 7.930 10.267 1.00 91.88 81 ASP A N 1
ATOM 622 C CA . ASP A 1 81 ? -12.416 6.500 10.160 1.00 91.88 81 ASP A CA 1
ATOM 623 C C . ASP A 1 81 ? -12.044 6.017 8.752 1.00 91.88 81 ASP A C 1
ATOM 625 O O . ASP A 1 81 ? -12.454 6.604 7.747 1.00 91.88 81 ASP A O 1
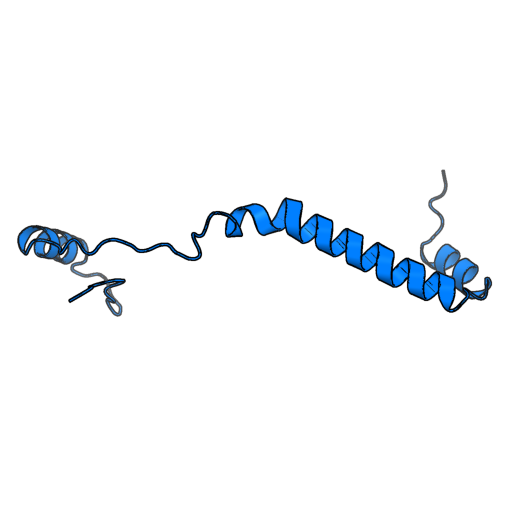ATOM 629 N N . LEU A 1 82 ? -11.204 4.988 8.675 1.00 90.00 82 LEU A N 1
ATOM 630 C CA . LEU A 1 82 ? -10.672 4.465 7.422 1.00 90.00 82 LEU A CA 1
ATOM 631 C C . LEU A 1 82 ? -11.329 3.119 7.126 1.00 90.00 82 LEU A C 1
ATOM 633 O O . LEU A 1 82 ? -10.880 2.085 7.612 1.00 90.00 82 LEU A O 1
ATOM 637 N N . GLY A 1 83 ? -12.352 3.149 6.271 1.00 84.38 83 GLY A N 1
ATOM 638 C CA . GLY A 1 83 ? -13.093 1.955 5.863 1.00 84.38 83 GLY A CA 1
ATOM 639 C C . GLY A 1 83 ? -14.296 1.635 6.753 1.00 84.38 83 GLY A C 1
ATOM 640 O O . GLY A 1 83 ? -14.477 0.467 7.084 1.00 84.38 83 GLY A O 1
ATOM 641 N N . SER A 1 84 ? -15.108 2.645 7.105 1.00 82.19 84 SER A N 1
ATOM 642 C CA . SER A 1 84 ? -16.306 2.489 7.955 1.00 82.19 84 SER A CA 1
ATOM 643 C C . SER A 1 84 ? -17.300 1.468 7.387 1.00 82.19 84 SER A C 1
ATOM 645 O O . SER A 1 84 ? -17.823 0.625 8.109 1.00 82.19 84 SER A O 1
ATOM 647 N N . GLY A 1 85 ? -17.467 1.470 6.059 1.00 73.06 85 GLY A N 1
ATOM 648 C CA . GLY A 1 85 ? -18.207 0.462 5.300 1.00 73.06 85 GLY A CA 1
ATOM 649 C C . GLY A 1 85 ? -19.735 0.508 5.437 1.00 73.06 85 GLY A C 1
ATOM 650 O O . GLY A 1 85 ? -20.399 -0.201 4.681 1.00 73.06 85 GLY A O 1
ATOM 651 N N . ASP A 1 86 ? -20.267 1.322 6.350 1.00 67.75 86 ASP A N 1
ATOM 652 C CA . ASP A 1 86 ? -21.681 1.660 6.562 1.00 67.75 86 ASP A CA 1
ATOM 653 C C . ASP A 1 86 ? -22.118 2.970 5.877 1.00 67.75 86 ASP A C 1
ATOM 655 O O . ASP A 1 86 ? -21.256 3.835 5.585 1.00 67.75 86 ASP A O 1
#